Protein AF-A0A9Q8Q1Q1-F1 (afdb_monomer)

Mean predicted aligned error: 5.24 Å

Radius of gyration: 14.17 Å; Cα contacts (8 Å, |Δi|>4): 190; chains: 1; bounding box: 32×32×37 Å

Solvent-accessible surface area (backbone atoms only — not comparable to full-atom values): 6500 Å² total; per-residue (Å²): 86,70,48,76,50,76,45,82,43,77,49,98,56,80,71,44,58,71,55,51,51,53,51,49,50,53,52,48,55,51,48,27,69,75,67,76,51,85,60,69,47,30,21,34,78,52,99,42,71,76,55,15,72,71,35,48,31,24,49,65,84,39,77,31,65,68,52,69,66,53,92,69,67,83,56,65,52,50,37,34,31,94,95,33,35,40,42,35,43,31,59,65,90,49,92,51,31,32,36,39,38,38,39,37,50,52,57,59,61,65,66,74,80,112

Nearest PDB structures (foldseek):
  1k2y-assembly1_X  TM=5.117E-01  e=5.473E-01  Pseudomonas aeruginosa
  7pjc-assembly1_B  TM=4.050E-01  e=6.173E-01  Candida albicans SC5314
  6y8z-assembly1_A  TM=3.671E-01  e=3.382E-01  Clupea harengus
  2l8o-assembly1_A  TM=3.166E-01  e=3.814E-01  Cytophaga hutchinsonii ATCC 33406

Secondary structure (DSSP, 8-state):
--EEEEEEEE-SS---HHHHHHHHHHHHHHHHHHH----SEEEE--SSHHHHHH-EEEETTEEPHHHHT-----SEEEEEETTTEEEEEEE-SSTTEEEEEEEE--HHHHTT--

pLDDT: mean 88.49, std 12.23, range [40.88, 97.75]

Foldseek 3Di:
DKDKDKDKDADPDADFLVNVLVVVLVLQVVVCVVLVDFFQFKFWDDPDPVVRVVGTQDGRSHGDVSSVVDPGDDAKTKIDGPVFWIWMWGHPPDHRMIMIMTIGPDSVVSVVVD

Structure (mmCIF, N/CA/C/O backbone):
data_AF-A0A9Q8Q1Q1-F1
#
_entry.id   AF-A0A9Q8Q1Q1-F1
#
loop_
_atom_site.group_PDB
_atom_site.id
_atom_site.type_symbol
_atom_site.label_atom_id
_atom_site.label_alt_id
_atom_site.label_comp_id
_atom_site.label_asym_id
_atom_site.label_entity_id
_atom_site.label_seq_id
_atom_site.pdbx_PDB_ins_code
_atom_site.Cartn_x
_atom_site.Cartn_y
_atom_site.Cartn_z
_atom_site.occupancy
_atom_site.B_iso_or_equiv
_atom_site.auth_seq_id
_atom_site.auth_comp_id
_atom_site.auth_asym_id
_atom_site.auth_atom_id
_atom_site.pdbx_PDB_model_num
ATOM 1 N N . MET A 1 1 ?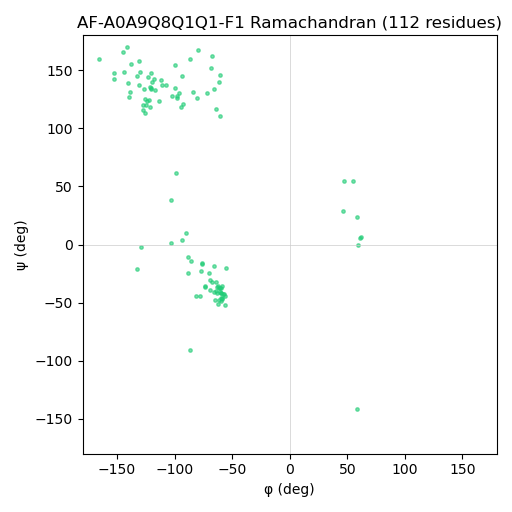 -2.908 -7.372 -20.384 1.00 68.19 1 MET A N 1
ATOM 2 C CA . MET A 1 1 ? -4.164 -7.714 -19.685 1.00 68.19 1 MET A CA 1
ATOM 3 C C . MET A 1 1 ? -4.043 -7.038 -18.355 1.00 68.19 1 MET A C 1
ATOM 5 O O . MET A 1 1 ? -2.996 -7.201 -17.74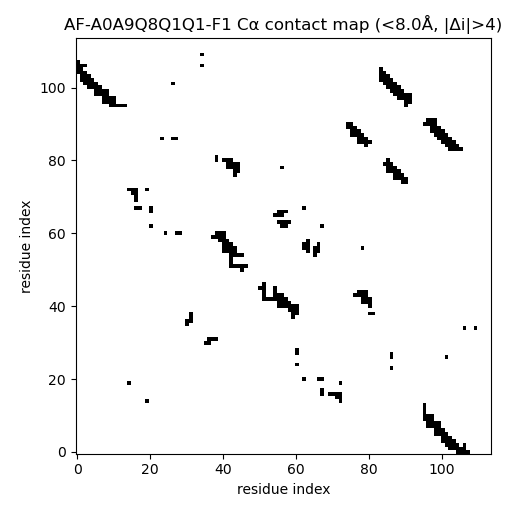3 1.00 68.19 1 MET A O 1
ATOM 9 N N . ASP A 1 2 ? -5.066 -6.305 -17.957 1.00 82.56 2 ASP A N 1
ATOM 10 C CA . ASP A 1 2 ? -5.018 -5.520 -16.732 1.00 82.56 2 ASP A CA 1
ATOM 11 C C . ASP A 1 2 ? -5.903 -6.224 -15.704 1.00 82.56 2 ASP A C 1
ATOM 13 O O . ASP A 1 2 ? -6.969 -6.748 -16.048 1.00 82.56 2 ASP A O 1
ATOM 17 N N . LEU A 1 3 ? -5.426 -6.320 -14.467 1.00 84.75 3 LEU A N 1
ATOM 18 C CA . LEU A 1 3 ? -6.169 -6.890 -13.351 1.00 84.75 3 LEU A CA 1
ATOM 19 C C . LEU A 1 3 ? -6.454 -5.785 -12.356 1.00 84.75 3 LEU A C 1
ATOM 21 O O . LEU A 1 3 ? -5.535 -5.168 -11.827 1.00 84.75 3 LEU A O 1
ATOM 25 N N . SER A 1 4 ? -7.735 -5.600 -12.064 1.00 90.44 4 SER A N 1
ATOM 26 C CA . SER A 1 4 ? -8.181 -4.767 -10.962 1.00 90.44 4 SER A CA 1
ATOM 27 C C . SER A 1 4 ? -9.032 -5.607 -10.017 1.00 90.44 4 SER A C 1
ATOM 29 O O . SER A 1 4 ? -9.990 -6.252 -10.449 1.00 90.44 4 SER A 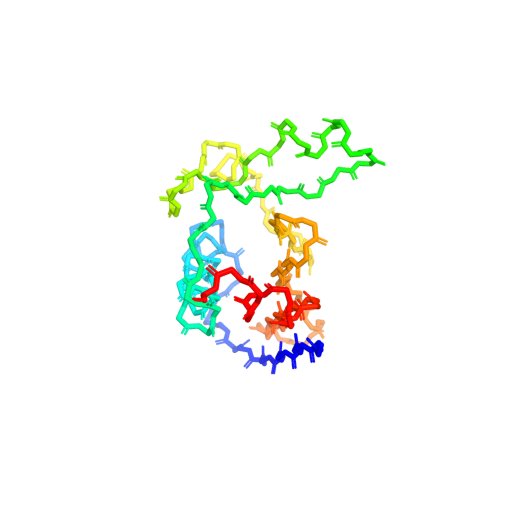O 1
ATOM 31 N N . ILE A 1 5 ? -8.651 -5.643 -8.743 1.00 90.44 5 ILE A N 1
ATOM 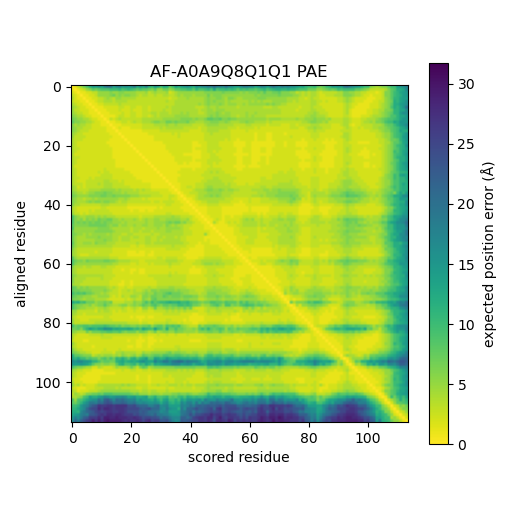32 C CA . ILE A 1 5 ? -9.401 -6.287 -7.661 1.00 90.44 5 ILE A CA 1
ATOM 33 C C . ILE A 1 5 ? -9.728 -5.204 -6.639 1.00 90.44 5 ILE A C 1
ATOM 35 O O . ILE A 1 5 ? -8.867 -4.403 -6.287 1.00 90.44 5 ILE A O 1
ATOM 39 N N . SER A 1 6 ? -10.967 -5.184 -6.161 1.00 93.62 6 SER A N 1
ATOM 40 C CA . SER A 1 6 ? -11.401 -4.281 -5.100 1.00 93.62 6 SER A CA 1
ATOM 41 C C . SER A 1 6 ? -12.138 -5.074 -4.026 1.00 93.62 6 SER A C 1
ATOM 43 O O . SER A 1 6 ? -12.913 -5.980 -4.347 1.00 93.62 6 SER A O 1
ATOM 45 N N . LEU A 1 7 ? -11.855 -4.770 -2.762 1.00 93.75 7 LEU A N 1
ATOM 46 C CA . LEU A 1 7 ? -12.422 -5.438 -1.596 1.00 93.75 7 LEU A CA 1
ATOM 47 C C . LEU A 1 7 ? -12.745 -4.410 -0.517 1.00 93.75 7 LEU A C 1
ATOM 49 O O . LEU A 1 7 ? -11.859 -3.683 -0.078 1.00 93.75 7 LEU A O 1
ATOM 53 N N . ASP A 1 8 ? -13.980 -4.417 -0.032 1.00 94.56 8 ASP A N 1
ATOM 54 C CA . ASP A 1 8 ? -14.338 -3.679 1.175 1.00 94.56 8 ASP A CA 1
ATOM 55 C C . ASP A 1 8 ? -14.003 -4.509 2.416 1.00 94.56 8 ASP A C 1
ATOM 57 O O . ASP A 1 8 ? -14.371 -5.684 2.518 1.00 94.56 8 ASP A O 1
ATOM 61 N N . ILE A 1 9 ? -13.318 -3.884 3.369 1.00 93.06 9 ILE A N 1
ATOM 62 C CA . ILE A 1 9 ? -13.047 -4.438 4.691 1.00 93.06 9 ILE A CA 1
ATOM 63 C C . ILE A 1 9 ? -13.657 -3.535 5.758 1.00 93.06 9 ILE A C 1
ATOM 65 O O . ILE A 1 9 ? -13.586 -2.313 5.667 1.00 93.06 9 ILE A O 1
ATOM 69 N N . GLU A 1 10 ? -14.243 -4.136 6.785 1.00 94.62 10 GLU A N 1
ATOM 70 C CA . GLU A 1 10 ? -14.703 -3.425 7.975 1.00 94.62 10 GLU A CA 1
ATOM 71 C C . GLU A 1 10 ? -13.689 -3.639 9.101 1.00 94.62 10 GLU A C 1
ATOM 73 O O . GLU A 1 10 ? -13.320 -4.778 9.404 1.00 94.62 10 GLU A O 1
ATOM 78 N N . LEU A 1 11 ? -13.223 -2.547 9.705 1.00 91.81 11 LEU A N 1
ATOM 79 C CA . LEU A 1 11 ? -12.330 -2.581 10.859 1.00 91.81 11 LEU A CA 1
ATOM 80 C C . LEU A 1 11 ? -13.102 -2.358 12.162 1.00 91.81 11 LEU A C 1
ATOM 82 O O . LEU A 1 11 ? -14.157 -1.729 12.191 1.00 91.81 11 LEU A O 1
ATOM 86 N N . LEU A 1 12 ? -12.551 -2.872 13.263 1.00 92.06 12 LEU A N 1
ATOM 87 C CA . LEU A 1 12 ? -13.114 -2.684 14.606 1.00 92.06 12 LEU A CA 1
ATOM 88 C C . LEU A 1 12 ? -12.830 -1.288 15.180 1.00 92.06 12 LEU A C 1
ATOM 90 O O . LEU A 1 12 ? -13.538 -0.834 16.076 1.00 92.06 12 LEU A O 1
ATOM 94 N N . GLU A 1 13 ? -11.788 -0.631 14.678 1.00 91.94 13 GLU A N 1
ATOM 95 C CA . GLU A 1 13 ? -11.347 0.706 15.066 1.00 91.94 13 GLU A CA 1
ATOM 96 C C . GLU A 1 13 ? -10.864 1.489 13.838 1.00 91.94 13 GLU A C 1
ATOM 98 O O . GLU A 1 13 ? -10.736 0.935 12.743 1.00 91.94 13 GLU A O 1
ATOM 103 N N . GLU A 1 14 ? -10.627 2.789 14.015 1.00 91.62 14 GLU A N 1
ATOM 104 C CA . GLU A 1 14 ? -10.061 3.634 12.963 1.00 91.62 14 GLU A CA 1
ATOM 105 C C . GLU A 1 14 ? -8.673 3.139 12.541 1.00 91.62 14 GLU A C 1
ATOM 107 O O . GLU A 1 14 ? -7.884 2.642 13.349 1.00 91.62 14 GLU A O 1
ATOM 112 N N . MET A 1 15 ? -8.364 3.295 11.255 1.00 93.75 15 MET A N 1
ATOM 113 C CA . MET A 1 15 ? -7.099 2.856 10.683 1.00 93.75 15 MET A CA 1
ATOM 114 C C . MET A 1 15 ? -5.903 3.548 11.339 1.00 93.75 15 MET A C 1
ATOM 116 O O . MET A 1 15 ? -5.637 4.731 11.133 1.00 93.75 15 MET A O 1
ATOM 120 N N . SER A 1 16 ? -5.138 2.766 12.093 1.00 93.81 16 SER A N 1
ATOM 121 C CA . SER A 1 16 ? -3.844 3.173 12.626 1.00 93.81 16 SER A CA 1
ATOM 122 C C . SER A 1 16 ? -2.720 2.897 11.623 1.00 93.81 16 SER A C 1
ATOM 124 O O . SER A 1 16 ? -2.850 2.044 10.745 1.00 93.81 16 SER A O 1
ATOM 126 N N . ILE A 1 17 ? -1.579 3.578 11.772 1.00 95.19 17 ILE A N 1
ATOM 127 C CA . ILE A 1 17 ? -0.407 3.357 10.906 1.00 95.19 17 ILE A CA 1
ATOM 128 C C . ILE A 1 17 ? 0.114 1.913 10.965 1.00 95.19 17 ILE A C 1
ATOM 130 O O . ILE A 1 17 ? 0.392 1.355 9.905 1.00 95.19 17 ILE A O 1
ATOM 134 N N . PRO A 1 18 ? 0.191 1.249 12.138 1.00 95.62 18 PRO A N 1
ATOM 135 C CA . PRO A 1 18 ? 0.506 -0.177 12.180 1.00 95.62 18 PRO A CA 1
ATOM 136 C C . PRO A 1 18 ? -0.479 -1.031 11.372 1.00 95.62 18 PRO A C 1
ATOM 138 O O . PRO A 1 18 ? -0.044 -1.881 10.603 1.00 95.62 18 PRO A O 1
ATOM 141 N N . SER A 1 19 ? -1.785 -0.757 11.467 1.00 95.00 19 SER A N 1
ATOM 142 C CA . SER A 1 19 ? -2.803 -1.497 10.704 1.00 95.00 19 SER A CA 1
ATOM 143 C C . SER A 1 19 ? -2.671 -1.264 9.201 1.00 95.00 19 SER A C 1
ATOM 145 O O . SER A 1 19 ? -2.775 -2.202 8.418 1.00 95.00 19 SER A O 1
ATOM 147 N N . LEU A 1 20 ? -2.403 -0.022 8.791 1.00 96.00 20 LEU A N 1
ATOM 148 C CA . LEU A 1 20 ? -2.146 0.336 7.400 1.00 96.00 20 LEU A CA 1
ATOM 149 C C . LEU A 1 20 ? -0.942 -0.433 6.840 1.00 96.00 20 LEU A C 1
ATOM 151 O O . LEU A 1 20 ? -1.022 -1.006 5.755 1.00 96.00 20 LEU A O 1
ATOM 155 N N . ILE A 1 21 ? 0.160 -0.465 7.596 1.00 97.06 21 ILE A N 1
ATOM 156 C CA . ILE A 1 21 ? 1.369 -1.214 7.241 1.00 97.06 21 ILE A CA 1
ATOM 157 C C . ILE A 1 21 ? 1.049 -2.699 7.101 1.00 97.06 21 ILE A C 1
ATOM 159 O O . ILE A 1 21 ? 1.410 -3.295 6.088 1.00 97.06 21 ILE A O 1
ATOM 163 N N . ASP A 1 22 ? 0.350 -3.279 8.078 1.00 96.00 22 ASP A N 1
ATOM 164 C CA . ASP A 1 22 ? -0.019 -4.690 8.056 1.00 96.00 22 ASP A CA 1
ATOM 165 C C . ASP A 1 22 ? -0.884 -5.011 6.831 1.00 96.00 22 ASP A C 1
ATOM 167 O O . ASP A 1 22 ? -0.599 -5.972 6.114 1.00 96.00 22 ASP A O 1
ATOM 171 N N . ILE A 1 23 ? -1.898 -4.194 6.526 1.00 96.00 23 ILE A N 1
ATOM 172 C CA . ILE A 1 23 ? -2.754 -4.382 5.347 1.00 96.00 23 ILE A CA 1
ATOM 173 C C . ILE A 1 23 ? -1.927 -4.284 4.062 1.00 96.00 23 ILE A C 1
ATOM 175 O O . ILE A 1 23 ? -2.015 -5.183 3.223 1.00 96.00 23 ILE A O 1
ATOM 179 N N . PHE A 1 24 ? -1.078 -3.262 3.911 1.00 97.00 24 PHE A N 1
ATOM 180 C CA . PHE A 1 24 ? -0.212 -3.153 2.736 1.00 97.00 24 PHE A CA 1
ATOM 181 C C . PHE A 1 24 ? 0.730 -4.344 2.599 1.00 97.00 24 PHE A C 1
ATOM 183 O O . PHE A 1 24 ? 0.863 -4.871 1.499 1.00 97.00 24 PHE A O 1
ATOM 190 N N . SER A 1 25 ? 1.332 -4.833 3.684 1.00 96.88 25 SER A N 1
ATOM 191 C CA . SER A 1 25 ? 2.162 -6.039 3.643 1.00 96.88 25 SER A CA 1
ATOM 192 C C . SER A 1 25 ? 1.392 -7.247 3.099 1.00 96.88 25 SER A C 1
ATOM 194 O O . SER A 1 25 ? 1.915 -7.972 2.253 1.00 96.88 25 SER A O 1
ATOM 196 N N . HIS A 1 26 ? 0.135 -7.443 3.505 1.00 95.69 26 HIS A N 1
ATOM 197 C CA . HIS A 1 26 ? -0.700 -8.525 2.972 1.00 95.69 26 HIS A CA 1
ATOM 198 C C . HIS A 1 26 ? -1.084 -8.304 1.502 1.00 95.69 26 HIS A C 1
ATOM 200 O O . HIS A 1 26 ? -1.083 -9.254 0.714 1.00 95.69 26 HIS A O 1
ATOM 206 N N . MET A 1 27 ? -1.387 -7.064 1.111 1.00 95.56 27 MET A N 1
ATOM 207 C CA . MET A 1 27 ? -1.680 -6.715 -0.282 1.00 95.56 27 MET A CA 1
ATOM 208 C C . MET A 1 27 ? -0.462 -6.934 -1.191 1.00 95.56 27 MET A C 1
ATOM 210 O O . MET A 1 27 ? -0.618 -7.476 -2.284 1.00 95.56 27 MET A O 1
ATOM 214 N N . ILE A 1 28 ? 0.747 -6.593 -0.730 1.00 95.62 28 ILE A N 1
ATOM 215 C CA . ILE A 1 28 ? 2.001 -6.845 -1.451 1.00 95.62 28 ILE A CA 1
ATOM 216 C C . ILE A 1 28 ? 2.214 -8.348 -1.636 1.00 95.62 28 ILE A C 1
ATOM 218 O O . ILE A 1 28 ? 2.370 -8.793 -2.767 1.00 95.62 28 ILE A O 1
ATOM 222 N N . LEU A 1 29 ? 2.122 -9.154 -0.573 1.00 94.31 29 LEU A N 1
ATOM 223 C CA . LEU A 1 29 ? 2.269 -10.614 -0.679 1.00 94.31 29 LEU A CA 1
ATOM 224 C C . LEU A 1 29 ? 1.223 -11.238 -1.616 1.00 94.31 29 LEU A C 1
ATOM 226 O O . LEU A 1 29 ? 1.516 -12.163 -2.376 1.00 94.31 29 LEU A O 1
ATOM 230 N N . THR A 1 30 ? -0.003 -10.711 -1.597 1.00 92.06 30 THR A N 1
ATOM 231 C CA . THR A 1 30 ? -1.050 -11.111 -2.545 1.00 92.06 30 THR A CA 1
ATOM 232 C C . THR A 1 30 ? -0.640 -10.751 -3.975 1.00 92.06 30 THR A C 1
ATOM 234 O O . THR A 1 30 ? -0.782 -11.581 -4.874 1.00 92.06 30 THR A O 1
ATOM 237 N N . CYS A 1 31 ? -0.054 -9.567 -4.185 1.00 90.75 31 CYS A N 1
ATOM 238 C CA . CYS A 1 31 ? 0.489 -9.140 -5.474 1.00 90.75 31 CYS A CA 1
ATOM 239 C C . CYS A 1 31 ? 1.526 -10.112 -6.023 1.00 90.75 31 CYS A C 1
ATOM 241 O O . CYS A 1 31 ? 1.408 -10.580 -7.158 1.00 90.75 31 CYS A O 1
ATOM 243 N N . GLU A 1 32 ? 2.512 -10.438 -5.194 1.00 90.19 32 GLU A N 1
ATOM 244 C CA . GLU A 1 32 ? 3.602 -11.346 -5.536 1.00 90.19 32 GLU A CA 1
ATOM 245 C C . GLU A 1 32 ? 3.056 -12.743 -5.854 1.00 90.19 32 GLU A C 1
ATOM 247 O O . GLU A 1 32 ? 3.494 -13.376 -6.809 1.00 90.19 32 GLU A O 1
ATOM 252 N N . SER A 1 33 ? 2.024 -13.206 -5.140 1.00 89.88 33 SER A N 1
ATOM 253 C CA . SER A 1 33 ? 1.392 -14.504 -5.420 1.00 89.88 33 SER A CA 1
ATOM 254 C C . SER A 1 33 ? 0.650 -14.557 -6.764 1.00 89.88 33 SER A C 1
ATOM 256 O O . SER A 1 33 ? 0.614 -15.603 -7.410 1.00 89.88 33 SER A O 1
ATOM 258 N N . ILE A 1 34 ? 0.069 -13.435 -7.205 1.00 87.62 34 ILE A N 1
ATOM 259 C CA . ILE A 1 34 ? -0.650 -13.333 -8.484 1.00 87.62 34 ILE A CA 1
ATOM 260 C C . ILE A 1 34 ? 0.342 -13.213 -9.644 1.00 87.62 34 ILE A C 1
ATOM 262 O O . ILE A 1 34 ? 0.180 -13.855 -10.684 1.00 87.62 34 ILE A O 1
ATOM 266 N N . THR A 1 35 ? 1.364 -12.376 -9.474 1.00 86.50 35 THR A N 1
ATOM 267 C CA . THR A 1 35 ? 2.313 -12.013 -10.536 1.00 86.50 35 THR A CA 1
ATOM 268 C C . THR A 1 35 ? 3.500 -12.956 -10.634 1.00 86.50 35 THR A C 1
ATOM 270 O O . THR A 1 35 ? 4.060 -13.095 -11.715 1.00 86.50 35 THR A O 1
ATOM 273 N N . HIS A 1 36 ? 3.842 -13.648 -9.546 1.00 86.44 36 HIS A N 1
ATOM 274 C CA . HIS A 1 36 ? 5.111 -14.359 -9.367 1.00 86.44 36 HIS A CA 1
ATOM 275 C C . HIS A 1 36 ? 6.338 -13.436 -9.485 1.00 86.44 36 HIS A C 1
ATOM 277 O O . HIS A 1 36 ? 7.436 -13.900 -9.793 1.00 86.44 36 HIS A O 1
ATOM 283 N N . GLU A 1 37 ? 6.159 -12.135 -9.240 1.00 86.12 37 GLU A N 1
ATOM 284 C CA . GLU A 1 37 ? 7.211 -11.121 -9.263 1.00 86.12 37 GLU A CA 1
ATOM 285 C C . GLU A 1 37 ? 7.359 -10.515 -7.873 1.00 86.12 37 GLU A C 1
ATOM 287 O O . GLU A 1 37 ? 6.366 -10.117 -7.269 1.00 86.12 37 GLU A O 1
ATOM 292 N N . ASN A 1 38 ? 8.600 -10.410 -7.399 1.00 88.50 38 ASN A N 1
ATOM 293 C CA . ASN A 1 38 ? 8.917 -9.696 -6.169 1.00 88.50 38 ASN A CA 1
ATOM 294 C C . ASN A 1 38 ? 9.435 -8.309 -6.524 1.00 88.50 38 ASN A C 1
ATOM 296 O O . ASN A 1 38 ? 10.296 -8.167 -7.394 1.00 88.50 38 ASN A O 1
ATOM 300 N N . GLU A 1 39 ? 8.944 -7.304 -5.813 1.00 90.44 39 GLU A N 1
ATOM 301 C CA . GLU A 1 39 ? 9.349 -5.921 -6.031 1.00 90.44 39 GLU A CA 1
ATOM 302 C C . GLU A 1 39 ? 10.446 -5.524 -5.045 1.00 90.44 39 GLU A C 1
ATOM 304 O O . GLU A 1 39 ? 10.316 -5.697 -3.831 1.00 90.44 39 GLU A O 1
ATOM 309 N N . ASP A 1 40 ? 11.527 -4.932 -5.555 1.00 92.25 40 ASP A N 1
ATOM 310 C CA . ASP A 1 40 ? 12.609 -4.434 -4.700 1.00 92.25 40 ASP A CA 1
ATOM 311 C C . ASP A 1 40 ? 12.114 -3.323 -3.767 1.00 92.25 40 ASP A C 1
ATOM 313 O O . ASP A 1 40 ? 12.550 -3.217 -2.617 1.00 92.25 40 ASP A O 1
ATOM 317 N N . ALA A 1 41 ? 11.196 -2.486 -4.252 1.00 94.88 41 ALA A N 1
ATOM 318 C CA . ALA A 1 41 ? 10.634 -1.395 -3.479 1.00 94.88 41 ALA A CA 1
ATOM 319 C C . ALA A 1 41 ? 9.219 -1.028 -3.928 1.00 94.88 41 ALA A C 1
ATOM 321 O O . ALA A 1 41 ? 8.901 -1.041 -5.116 1.00 94.88 41 ALA A O 1
ATOM 322 N N . TRP A 1 42 ? 8.429 -0.595 -2.950 1.00 96.88 42 TRP A N 1
ATOM 323 C CA . TRP A 1 42 ? 7.162 0.095 -3.1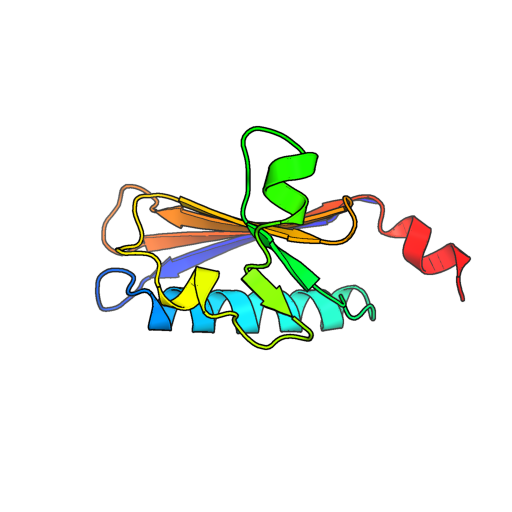60 1.00 96.88 42 TRP A CA 1
ATOM 324 C C . TRP A 1 42 ? 7.308 1.540 -2.710 1.00 96.88 42 TRP A C 1
ATOM 326 O O . TRP A 1 42 ? 7.953 1.812 -1.694 1.00 96.88 42 TRP A O 1
ATOM 336 N N . TYR A 1 43 ? 6.707 2.462 -3.446 1.00 96.75 43 TYR A N 1
ATOM 337 C CA . TYR A 1 43 ? 6.874 3.899 -3.256 1.00 96.75 43 TYR A CA 1
ATOM 338 C C . TYR A 1 43 ? 5.542 4.549 -2.898 1.00 96.75 43 TYR A C 1
ATOM 340 O O . TYR A 1 43 ? 4.514 4.170 -3.453 1.00 96.75 43 TYR A O 1
ATOM 348 N N . LEU A 1 44 ? 5.562 5.535 -1.999 1.00 95.12 44 LEU A N 1
ATOM 349 C CA . LEU A 1 44 ? 4.433 6.443 -1.796 1.00 95.12 44 LEU A CA 1
ATOM 350 C C . LEU A 1 44 ? 4.252 7.329 -3.034 1.00 95.12 44 LEU A C 1
ATOM 352 O O . LEU A 1 44 ? 5.169 7.521 -3.843 1.00 95.12 44 LEU A O 1
ATOM 356 N N . THR A 1 45 ? 3.073 7.927 -3.161 1.00 91.56 45 THR A N 1
ATOM 357 C CA . THR A 1 45 ? 2.830 8.945 -4.185 1.00 91.56 45 THR A CA 1
ATOM 358 C C . THR A 1 45 ? 3.611 10.239 -3.914 1.00 91.56 45 THR A C 1
ATOM 360 O O . THR A 1 45 ? 3.926 10.596 -2.773 1.00 91.56 45 THR A O 1
ATOM 363 N N . GLY A 1 46 ? 3.927 10.968 -4.980 1.00 88.56 46 GLY A N 1
ATOM 364 C CA . GLY A 1 46 ? 4.545 12.292 -4.936 1.00 88.56 46 GLY A CA 1
ATOM 365 C C . GLY A 1 46 ? 4.011 13.158 -6.069 1.00 88.56 46 GLY A C 1
ATOM 366 O O . GLY A 1 46 ? 3.415 12.635 -7.013 1.00 88.56 46 GLY A O 1
ATOM 367 N N . ASP A 1 47 ? 4.241 14.465 -5.989 1.00 89.75 47 ASP A N 1
ATOM 368 C CA . ASP A 1 47 ? 3.764 15.415 -7.000 1.00 89.75 47 ASP A CA 1
ATOM 369 C C . ASP A 1 47 ? 4.528 15.248 -8.321 1.00 89.75 47 ASP A C 1
ATOM 371 O O . ASP A 1 47 ? 4.038 15.576 -9.403 1.00 89.75 47 ASP A O 1
ATOM 375 N N . THR A 1 48 ? 5.748 14.711 -8.236 1.00 91.31 48 THR A N 1
ATOM 376 C CA . THR A 1 48 ? 6.590 14.368 -9.382 1.00 91.31 48 THR A CA 1
ATOM 377 C C . THR A 1 48 ? 7.134 12.948 -9.263 1.00 91.31 48 THR A C 1
ATOM 379 O O . THR A 1 48 ? 7.264 12.402 -8.167 1.00 91.31 48 THR A O 1
ATOM 382 N N . LEU A 1 49 ? 7.521 12.357 -10.398 1.00 88.25 49 LEU A N 1
ATOM 383 C CA . LEU A 1 49 ? 8.184 11.050 -10.412 1.00 88.25 49 LEU A CA 1
ATOM 384 C C . LEU A 1 49 ? 9.506 11.074 -9.629 1.00 88.25 49 LEU A C 1
ATOM 386 O O . LEU A 1 49 ? 9.797 10.133 -8.898 1.00 88.25 49 LEU A O 1
ATOM 390 N N . GLU A 1 50 ? 10.295 12.144 -9.768 1.00 91.12 50 GLU A N 1
ATOM 391 C CA . GLU A 1 50 ? 11.567 12.299 -9.052 1.00 91.12 50 GLU A CA 1
ATOM 392 C C . GLU A 1 50 ? 11.355 12.260 -7.537 1.00 91.12 50 GLU A C 1
ATOM 394 O O . GLU A 1 50 ? 12.046 11.525 -6.836 1.00 91.12 50 GLU A O 1
ATOM 399 N N . GLU A 1 51 ? 10.353 12.990 -7.046 1.00 91.94 51 GLU A N 1
ATOM 400 C CA . GLU A 1 51 ? 9.981 12.989 -5.636 1.00 91.94 51 GLU A CA 1
ATOM 401 C C . GLU A 1 51 ? 9.464 11.616 -5.185 1.00 91.94 51 GLU A C 1
ATOM 403 O O . GLU A 1 51 ? 9.917 11.091 -4.168 1.00 91.94 51 GLU A O 1
ATOM 408 N N . ALA A 1 52 ? 8.547 11.008 -5.943 1.00 91.31 52 ALA A N 1
ATOM 409 C CA . ALA A 1 52 ? 7.960 9.716 -5.599 1.00 91.31 52 ALA A CA 1
ATOM 410 C C . ALA A 1 52 ? 9.025 8.607 -5.501 1.00 91.31 52 ALA A C 1
ATOM 412 O O . ALA A 1 52 ? 8.995 7.797 -4.576 1.00 91.31 52 ALA A O 1
ATOM 413 N N . LEU A 1 53 ? 10.039 8.624 -6.374 1.00 92.00 53 LEU A N 1
ATOM 414 C CA . LEU A 1 53 ? 11.165 7.683 -6.329 1.00 92.00 53 LEU A CA 1
ATOM 415 C C . LEU A 1 53 ? 12.060 7.842 -5.085 1.00 92.00 53 LEU A C 1
ATOM 417 O O . LEU A 1 53 ? 12.786 6.910 -4.736 1.00 92.00 53 LEU A O 1
ATOM 421 N N . GLN A 1 54 ? 12.006 8.980 -4.385 1.00 93.75 54 GLN A N 1
ATOM 422 C CA . GLN A 1 54 ? 12.679 9.155 -3.090 1.00 93.75 54 GLN A C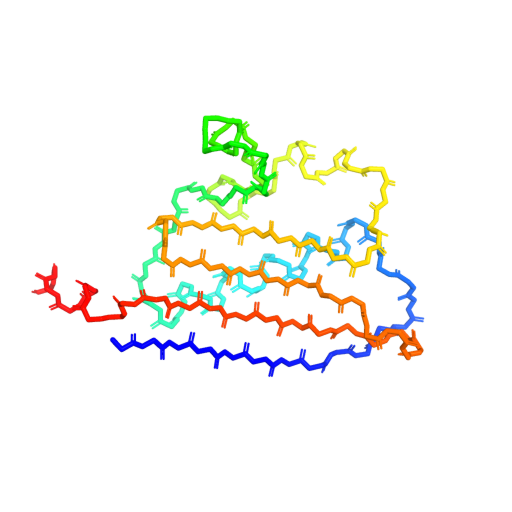A 1
ATOM 423 C C . GLN A 1 54 ? 11.831 8.661 -1.908 1.00 93.75 54 GLN A C 1
ATOM 425 O O . GLN A 1 54 ? 12.354 8.465 -0.810 1.00 93.75 54 GLN A O 1
ATOM 430 N N . LYS A 1 55 ? 10.530 8.420 -2.110 1.00 94.88 55 LYS A N 1
ATOM 431 C CA . LYS A 1 55 ? 9.577 8.077 -1.050 1.00 94.88 55 LYS A CA 1
ATOM 432 C C . LYS A 1 55 ? 9.310 6.574 -0.955 1.00 94.88 55 LYS A C 1
ATOM 434 O O . LYS A 1 55 ? 8.182 6.118 -1.119 1.00 94.88 55 LYS A O 1
ATOM 439 N N . LYS A 1 56 ? 10.339 5.775 -0.671 1.00 96.50 56 LYS A N 1
ATOM 440 C CA . LYS A 1 56 ? 10.167 4.322 -0.470 1.00 96.50 56 LYS A CA 1
ATOM 441 C C . LYS A 1 56 ? 9.289 4.034 0.751 1.00 96.50 56 LYS A C 1
ATOM 443 O O . LYS A 1 56 ? 9.695 4.332 1.872 1.00 96.50 56 LYS A O 1
ATOM 448 N N . ALA A 1 57 ? 8.136 3.409 0.537 1.00 97.25 57 ALA A N 1
ATOM 449 C CA . ALA A 1 57 ? 7.237 2.895 1.570 1.00 97.25 57 ALA A CA 1
ATOM 450 C C . ALA A 1 57 ? 7.701 1.527 2.092 1.00 97.25 57 ALA A C 1
ATOM 452 O O . ALA A 1 57 ? 7.766 1.304 3.301 1.00 97.25 57 ALA A O 1
ATOM 453 N N . PHE A 1 58 ? 8.093 0.637 1.176 1.00 97.75 58 PHE A N 1
ATOM 454 C CA . PHE A 1 58 ? 8.650 -0.679 1.486 1.00 97.75 58 PHE A CA 1
ATOM 455 C C . PHE A 1 58 ? 9.951 -0.910 0.721 1.00 97.75 58 PHE A C 1
ATOM 457 O O . PHE A 1 58 ? 10.125 -0.429 -0.398 1.00 97.75 58 PHE A O 1
ATOM 464 N N . ASN A 1 59 ? 10.853 -1.675 1.328 1.00 95.75 59 ASN A N 1
ATOM 465 C CA . ASN A 1 59 ? 12.057 -2.207 0.702 1.00 95.75 59 ASN A CA 1
ATOM 466 C C . ASN A 1 59 ? 12.078 -3.717 0.950 1.00 95.75 59 ASN A C 1
ATOM 468 O O . ASN A 1 59 ? 12.136 -4.124 2.111 1.00 95.75 59 ASN A O 1
ATOM 472 N N . GLN A 1 60 ? 11.982 -4.528 -0.106 1.00 90.44 60 GLN A N 1
ATOM 473 C CA . GLN A 1 60 ? 11.898 -5.993 -0.015 1.00 90.44 60 GLN A CA 1
ATOM 474 C C . GLN A 1 60 ? 10.869 -6.454 1.039 1.00 90.44 60 GLN A C 1
ATOM 476 O O . GLN A 1 60 ? 11.203 -7.143 2.005 1.00 90.44 60 GLN A O 1
ATOM 481 N N . ASN A 1 61 ? 9.627 -5.978 0.912 1.00 88.94 61 ASN A N 1
ATOM 482 C CA . ASN A 1 61 ? 8.495 -6.256 1.815 1.00 88.94 61 ASN A CA 1
ATOM 483 C C . ASN A 1 61 ? 8.657 -5.786 3.270 1.00 88.94 61 ASN A C 1
ATOM 485 O O . ASN A 1 61 ? 7.781 -6.019 4.100 1.00 88.94 61 ASN A O 1
ATOM 489 N N . THR A 1 62 ? 9.732 -5.061 3.585 1.00 95.88 62 THR A N 1
ATOM 490 C CA . THR A 1 62 ? 9.937 -4.456 4.903 1.00 95.88 62 THR A CA 1
ATOM 491 C C . THR A 1 62 ? 9.511 -2.986 4.884 1.00 95.88 62 THR A C 1
ATOM 493 O O . THR A 1 62 ? 10.028 -2.228 4.057 1.00 95.88 62 THR A O 1
ATOM 496 N N . PRO A 1 63 ? 8.620 -2.538 5.789 1.00 97.44 63 PRO A N 1
ATOM 497 C CA . PRO A 1 63 ? 8.206 -1.139 5.860 1.00 97.44 63 PRO A CA 1
ATOM 498 C C . PRO A 1 63 ? 9.375 -0.243 6.282 1.00 97.44 63 PRO A C 1
ATOM 500 O O . PRO A 1 63 ? 10.099 -0.541 7.245 1.00 97.44 63 PRO A O 1
ATOM 503 N N . THR A 1 64 ? 9.551 0.873 5.579 1.00 97.75 64 THR A N 1
ATOM 504 C CA . THR A 1 64 ? 10.584 1.872 5.883 1.00 97.75 64 THR A CA 1
ATOM 505 C C . THR A 1 64 ? 10.160 2.777 7.042 1.00 97.75 64 THR A C 1
ATOM 507 O O . THR A 1 64 ? 8.997 2.801 7.445 1.00 97.75 64 THR A O 1
ATOM 510 N N . ASN A 1 65 ? 11.102 3.557 7.582 1.00 96.38 65 ASN A N 1
ATOM 511 C CA . ASN A 1 65 ? 10.769 4.573 8.586 1.00 96.38 65 ASN A CA 1
ATOM 512 C C . ASN A 1 65 ? 9.857 5.659 8.009 1.00 96.38 65 ASN A C 1
ATOM 514 O O . ASN A 1 65 ? 8.973 6.124 8.707 1.00 96.38 65 ASN A O 1
ATOM 518 N N . LEU A 1 66 ? 9.990 5.981 6.717 1.00 94.88 66 LEU A N 1
ATOM 519 C CA . LEU A 1 66 ? 9.128 6.966 6.065 1.00 94.88 66 LEU A CA 1
ATOM 520 C C . LEU A 1 66 ? 7.643 6.606 6.204 1.00 94.88 66 LEU A C 1
ATOM 522 O O . LEU A 1 66 ? 6.846 7.475 6.530 1.00 94.88 66 LEU A O 1
ATOM 526 N N . LEU A 1 67 ? 7.291 5.333 5.992 1.00 95.00 67 LEU A N 1
ATOM 527 C CA . LEU A 1 67 ? 5.918 4.857 6.161 1.00 95.00 67 LEU A CA 1
ATOM 528 C C . LEU A 1 67 ? 5.517 4.741 7.639 1.00 95.00 67 LEU A C 1
ATOM 530 O O . LEU A 1 67 ? 4.374 5.003 7.980 1.00 95.00 67 LEU A O 1
ATOM 534 N N . LYS A 1 68 ? 6.436 4.348 8.527 1.00 95.00 68 LYS A N 1
ATOM 535 C CA . LYS A 1 68 ? 6.154 4.216 9.971 1.00 95.00 68 LYS A CA 1
ATOM 536 C C . LYS A 1 68 ? 5.936 5.558 10.663 1.00 95.00 68 LYS A C 1
ATOM 538 O O . LYS A 1 68 ? 5.193 5.615 11.637 1.00 95.00 68 LYS A O 1
ATOM 543 N N . ASP A 1 69 ? 6.592 6.597 10.161 1.00 93.38 69 ASP A N 1
ATOM 544 C CA . ASP A 1 69 ? 6.631 7.923 10.769 1.00 93.38 69 ASP A CA 1
ATOM 545 C C . ASP A 1 69 ? 5.547 8.861 10.205 1.00 93.38 69 ASP A C 1
ATOM 547 O O . ASP A 1 69 ? 5.499 10.035 10.584 1.00 93.38 69 ASP A O 1
ATOM 551 N N . ILE A 1 70 ? 4.665 8.382 9.312 1.00 90.25 70 ILE A N 1
ATOM 552 C CA . ILE A 1 70 ? 3.504 9.176 8.891 1.00 90.25 70 ILE A CA 1
ATOM 553 C C . ILE A 1 70 ? 2.610 9.462 10.112 1.00 90.25 70 ILE A C 1
ATOM 555 O O . ILE A 1 70 ? 2.429 8.594 10.968 1.00 90.25 70 ILE A O 1
ATOM 559 N N . PRO A 1 71 ? 2.058 10.680 10.241 1.00 88.25 71 PRO A N 1
ATOM 560 C CA . PRO A 1 71 ? 1.443 11.109 11.494 1.00 88.25 71 PRO A CA 1
ATOM 561 C C . PRO A 1 71 ? 0.090 10.437 11.763 1.00 88.25 71 PRO A C 1
ATOM 563 O O . PRO A 1 71 ? -0.235 10.162 12.916 1.00 88.25 71 PRO A O 1
ATOM 566 N N . TYR A 1 72 ? -0.705 10.205 10.718 1.00 88.19 72 TYR A N 1
ATOM 567 C CA . TYR A 1 72 ? -1.999 9.526 10.763 1.00 88.19 72 TYR A CA 1
ATOM 568 C C . TYR A 1 72 ? -2.429 9.139 9.343 1.00 88.19 72 TYR A C 1
ATOM 570 O O . TYR A 1 72 ? -1.931 9.700 8.366 1.00 88.19 72 TYR A O 1
ATOM 578 N N . PHE A 1 73 ? -3.341 8.172 9.237 1.00 88.06 73 PHE A N 1
ATOM 579 C CA . PHE A 1 73 ? -4.029 7.860 7.988 1.00 88.06 73 PHE A CA 1
ATOM 580 C C . PHE A 1 73 ? -5.167 8.866 7.799 1.00 88.06 73 PHE A C 1
ATOM 582 O O . PHE A 1 73 ? -5.980 9.034 8.704 1.00 88.06 73 PHE A O 1
ATOM 589 N N . ASP A 1 74 ? -5.201 9.549 6.656 1.00 85.00 74 ASP A N 1
ATOM 590 C CA . ASP A 1 74 ? -6.201 10.584 6.376 1.00 85.00 74 ASP A CA 1
ATOM 591 C C . ASP A 1 74 ? -7.478 9.966 5.776 1.00 85.00 74 ASP A C 1
ATOM 593 O O . ASP A 1 74 ? -8.368 9.515 6.495 1.00 85.00 74 ASP A O 1
ATOM 597 N N . TRP A 1 75 ? -7.558 9.872 4.449 1.00 83.56 75 TRP A N 1
ATOM 598 C CA . TRP A 1 75 ? -8.705 9.278 3.750 1.00 83.56 75 TRP A CA 1
ATOM 599 C C . TRP A 1 75 ? -8.293 8.276 2.673 1.00 83.56 75 TRP A C 1
ATOM 601 O O . TRP A 1 75 ? -9.099 7.438 2.268 1.00 83.56 75 TRP A O 1
ATOM 611 N N . MET A 1 76 ? -7.053 8.356 2.199 1.00 91.00 76 MET A N 1
ATOM 612 C CA . MET A 1 76 ? -6.487 7.445 1.221 1.00 91.00 76 MET A CA 1
ATOM 613 C C . MET A 1 76 ? -4.980 7.375 1.395 1.00 91.00 76 MET A C 1
ATOM 615 O O . MET A 1 76 ? -4.337 8.397 1.617 1.00 91.00 76 MET A O 1
ATOM 619 N N . GLU A 1 77 ? -4.430 6.181 1.217 1.00 93.81 77 GLU A N 1
ATOM 620 C CA . GLU A 1 77 ? -3.001 5.991 1.010 1.00 93.81 77 GLU A CA 1
ATOM 621 C C . GLU A 1 77 ? -2.776 5.048 -0.169 1.00 93.81 77 GLU A C 1
ATOM 623 O O . GLU A 1 77 ? -3.548 4.105 -0.385 1.00 93.81 77 GLU A O 1
ATOM 628 N N . SER A 1 78 ? -1.712 5.309 -0.925 1.00 94.75 78 SER A N 1
ATOM 629 C CA . SER A 1 78 ? -1.402 4.590 -2.154 1.00 94.75 78 SER A CA 1
ATOM 630 C C . SER A 1 78 ? 0.086 4.291 -2.251 1.00 94.75 78 SER A C 1
ATOM 632 O O . SER A 1 78 ? 0.928 5.185 -2.144 1.00 94.75 78 SER A O 1
ATOM 634 N N . ILE A 1 79 ? 0.407 3.034 -2.550 1.00 96.06 79 ILE A N 1
ATOM 635 C CA . ILE A 1 79 ? 1.766 2.619 -2.893 1.00 96.06 79 ILE A CA 1
ATOM 636 C C . ILE A 1 79 ? 1.819 2.012 -4.288 1.00 96.06 79 ILE A C 1
ATOM 638 O O . ILE A 1 79 ? 0.871 1.374 -4.742 1.00 96.06 79 ILE A O 1
ATOM 642 N N . TRP A 1 80 ? 2.943 2.199 -4.972 1.00 95.25 80 TRP A N 1
ATOM 643 C CA . TRP A 1 80 ? 3.136 1.719 -6.338 1.00 95.25 80 TRP A CA 1
ATOM 644 C C . TRP A 1 80 ? 4.521 1.103 -6.550 1.00 95.25 80 TRP A C 1
ATOM 646 O O . TRP A 1 80 ? 5.473 1.420 -5.830 1.00 95.25 80 TRP A O 1
ATOM 656 N N . ALA A 1 81 ? 4.626 0.217 -7.541 1.00 93.31 81 ALA A N 1
ATOM 657 C CA . ALA A 1 81 ? 5.865 -0.451 -7.932 1.00 93.31 81 ALA A CA 1
ATOM 658 C C . ALA A 1 81 ? 5.946 -0.656 -9.456 1.00 93.31 81 ALA A C 1
ATOM 660 O O . ALA A 1 81 ? 4.928 -0.803 -10.134 1.00 93.31 81 ALA A O 1
ATOM 661 N N . ASN A 1 82 ? 7.178 -0.620 -9.983 1.00 80.38 82 ASN A N 1
ATOM 662 C CA . ASN A 1 82 ? 7.552 -0.916 -11.377 1.00 80.38 82 ASN A CA 1
ATOM 663 C C . ASN A 1 82 ? 6.675 -0.262 -12.474 1.00 80.38 82 ASN A C 1
ATOM 665 O O . ASN A 1 82 ? 6.507 -0.800 -13.564 1.00 80.38 82 ASN A O 1
ATOM 669 N N . ALA A 1 83 ? 6.093 0.905 -12.173 1.00 78.31 83 ALA A N 1
ATOM 670 C CA . ALA A 1 83 ? 5.154 1.655 -13.017 1.00 78.31 83 ALA A CA 1
ATOM 671 C C . ALA A 1 83 ? 3.852 0.926 -13.418 1.00 78.31 83 ALA A C 1
ATOM 673 O O . ALA A 1 83 ? 3.027 1.533 -14.095 1.00 78.31 83 ALA A O 1
ATOM 674 N N . ASN A 1 84 ? 3.647 -0.328 -13.0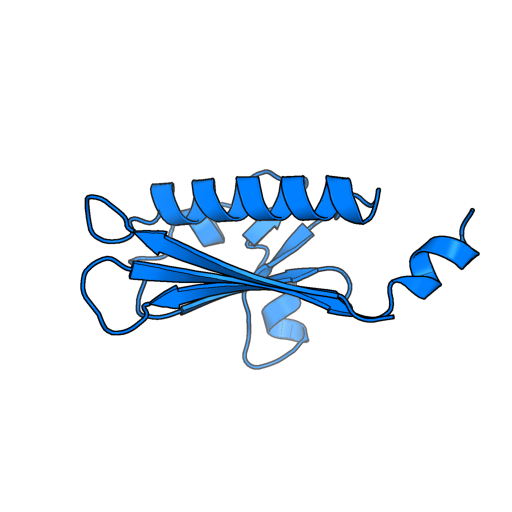05 1.00 85.94 84 ASN A N 1
ATOM 675 C CA . ASN A 1 84 ? 2.515 -1.146 -13.434 1.00 85.94 84 ASN A CA 1
ATOM 676 C C . ASN A 1 84 ? 1.742 -1.804 -12.287 1.00 85.94 84 ASN A C 1
ATOM 678 O O . ASN A 1 84 ? 0.764 -2.494 -12.543 1.00 85.94 84 ASN A O 1
ATOM 682 N N . LYS A 1 85 ? 2.163 -1.622 -11.033 1.00 92.25 85 LYS A N 1
ATOM 683 C CA . LYS A 1 85 ? 1.458 -2.126 -9.851 1.00 92.25 85 LYS A CA 1
ATOM 684 C C . LYS A 1 85 ? 1.084 -0.963 -8.948 1.00 92.25 85 LYS A C 1
ATOM 686 O O . LYS A 1 85 ? 1.929 -0.118 -8.655 1.00 92.25 85 LYS A O 1
ATOM 691 N N . ALA A 1 86 ? -0.152 -0.949 -8.469 1.00 95.12 86 ALA A N 1
ATOM 692 C CA . ALA A 1 86 ? -0.626 0.009 -7.481 1.00 95.12 86 ALA A CA 1
ATOM 693 C C . ALA A 1 86 ? -1.542 -0.671 -6.461 1.00 95.12 86 ALA A C 1
ATOM 695 O O . ALA A 1 86 ? -2.385 -1.497 -6.815 1.00 95.12 86 ALA A O 1
ATOM 696 N N . LEU A 1 87 ? -1.373 -0.299 -5.196 1.00 96.31 87 LEU A N 1
ATOM 697 C CA . LEU A 1 87 ? -2.181 -0.738 -4.065 1.00 96.31 87 LEU A CA 1
ATOM 698 C C . LEU A 1 87 ? -2.735 0.510 -3.391 1.00 96.31 87 LEU A C 1
ATOM 700 O O . LEU A 1 87 ? -1.961 1.379 -2.991 1.00 96.31 87 LEU A O 1
ATOM 704 N N . ASN A 1 88 ? -4.053 0.596 -3.258 1.00 96.44 88 ASN A N 1
ATOM 705 C CA . ASN A 1 88 ? -4.714 1.732 -2.629 1.00 96.44 88 ASN A CA 1
ATOM 706 C C . ASN A 1 88 ? -5.577 1.262 -1.468 1.00 96.44 88 ASN A C 1
ATOM 708 O O . ASN A 1 88 ? -6.229 0.223 -1.547 1.00 96.44 88 ASN A O 1
ATOM 712 N N . ILE A 1 89 ? -5.624 2.067 -0.417 1.00 95.75 89 ILE A N 1
ATOM 713 C CA . ILE A 1 89 ? -6.523 1.885 0.717 1.00 95.75 89 ILE A CA 1
ATOM 714 C C . ILE A 1 89 ? -7.294 3.185 0.862 1.00 95.75 89 ILE A C 1
ATOM 716 O O . ILE A 1 89 ? -6.683 4.235 1.040 1.00 95.75 89 ILE A O 1
ATOM 720 N N . LYS A 1 90 ? -8.621 3.132 0.749 1.00 95.00 90 LYS A N 1
ATOM 721 C CA . LYS A 1 90 ? -9.495 4.312 0.748 1.00 95.00 90 LYS A CA 1
ATOM 722 C C . LYS A 1 90 ? -10.585 4.180 1.795 1.00 95.00 90 LYS A C 1
ATOM 724 O O . LYS A 1 90 ? -11.268 3.165 1.863 1.00 95.00 90 LYS A O 1
ATOM 729 N N . TYR A 1 91 ? -10.804 5.227 2.573 1.00 91.25 91 TYR A N 1
ATOM 730 C CA . TYR A 1 91 ? -11.949 5.319 3.465 1.00 91.25 91 TYR A CA 1
ATOM 731 C C . TYR A 1 91 ? -13.244 5.528 2.666 1.00 91.25 91 TYR A C 1
ATOM 733 O O . TYR A 1 91 ? -13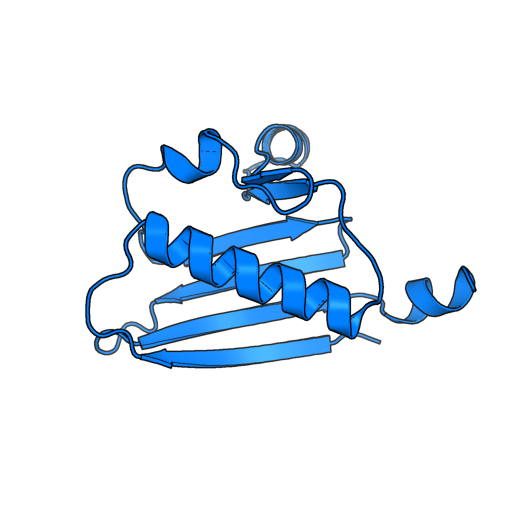.319 6.412 1.813 1.00 91.25 91 TYR A O 1
ATOM 741 N N . THR A 1 92 ? -14.287 4.739 2.940 1.00 83.31 92 THR A N 1
ATOM 742 C CA . THR A 1 92 ? -15.517 4.732 2.119 1.00 83.31 92 THR A CA 1
ATOM 743 C C . THR A 1 92 ? -16.587 5.733 2.570 1.00 83.31 92 THR A C 1
ATOM 745 O O . THR A 1 92 ? -17.712 5.704 2.074 1.00 83.31 92 THR A O 1
ATOM 748 N N . SER A 1 93 ? -16.273 6.652 3.493 1.00 75.31 93 SER A N 1
ATOM 749 C CA . SER A 1 93 ? -17.213 7.614 4.113 1.00 75.31 93 SER A CA 1
ATOM 750 C C . SER A 1 93 ? -18.381 6.992 4.900 1.00 75.31 93 SER A C 1
ATOM 752 O O . SER A 1 93 ? -19.251 7.714 5.388 1.00 75.31 93 SER A O 1
ATOM 754 N N . SER A 1 94 ? -18.397 5.663 5.061 1.00 74.44 94 SER A N 1
ATOM 755 C CA . SER A 1 94 ? -19.431 4.913 5.773 1.00 74.44 94 SER A CA 1
ATOM 756 C C . SER A 1 94 ? -18.812 4.033 6.858 1.00 74.44 94 SER A C 1
ATOM 758 O O . SER A 1 94 ? -18.102 3.074 6.567 1.00 74.44 94 SER A O 1
ATOM 760 N N . GLY A 1 95 ? -19.085 4.350 8.127 1.00 82.44 95 GLY A N 1
ATOM 761 C CA . GLY A 1 95 ? -18.608 3.546 9.257 1.00 82.44 95 GLY A CA 1
ATOM 762 C C . GLY A 1 95 ? -17.081 3.421 9.302 1.00 82.44 95 GLY A C 1
ATOM 763 O O . GLY A 1 95 ? -16.384 4.387 9.011 1.00 82.44 95 GLY A O 1
ATOM 764 N N . LEU A 1 96 ? -16.578 2.239 9.669 1.00 90.25 96 LEU A N 1
ATOM 765 C CA . LEU A 1 96 ? -15.153 1.871 9.666 1.00 90.25 96 LEU A CA 1
ATOM 766 C C . LEU A 1 96 ? -14.821 0.972 8.463 1.00 90.25 96 LEU A C 1
ATOM 768 O O . LEU A 1 96 ? -14.078 -0.003 8.583 1.00 90.25 96 LEU A O 1
ATOM 772 N N . ILE A 1 97 ? -15.428 1.271 7.310 1.00 93.88 97 ILE A N 1
ATOM 773 C CA . ILE A 1 97 ? -15.269 0.491 6.083 1.00 93.88 97 ILE A CA 1
ATOM 774 C C . ILE A 1 97 ? -14.221 1.147 5.181 1.00 93.88 97 ILE A C 1
ATOM 776 O O . ILE A 1 97 ? -14.316 2.331 4.833 1.00 93.88 97 ILE A O 1
ATOM 780 N N . TYR A 1 98 ? -13.249 0.347 4.758 1.00 95.12 98 TYR A N 1
ATOM 781 C CA . TYR A 1 98 ? -12.155 0.739 3.882 1.00 95.12 98 TYR A CA 1
ATOM 782 C C . TYR A 1 98 ? -12.175 -0.113 2.620 1.00 95.12 98 TYR A C 1
ATOM 784 O O . TYR A 1 98 ? -12.320 -1.331 2.684 1.00 95.12 98 TYR A O 1
ATOM 792 N N . ASN A 1 99 ? -11.998 0.529 1.475 1.00 95.75 99 ASN A N 1
ATOM 793 C CA . ASN A 1 99 ? -11.861 -0.127 0.193 1.00 95.75 99 ASN A CA 1
ATOM 794 C C . ASN A 1 99 ? -10.377 -0.358 -0.101 1.00 95.75 99 ASN A C 1
ATOM 796 O O . ASN A 1 99 ? -9.587 0.588 -0.139 1.00 95.75 99 ASN A O 1
ATOM 800 N N . LEU A 1 100 ? -10.008 -1.618 -0.290 1.00 96.19 100 LEU A N 1
ATOM 801 C CA . LEU A 1 100 ? -8.694 -2.041 -0.747 1.00 96.19 100 LEU A CA 1
ATOM 802 C C . LEU A 1 100 ? -8.759 -2.215 -2.259 1.00 96.19 100 LEU A C 1
ATOM 804 O O . LEU A 1 100 ? -9.498 -3.069 -2.746 1.00 96.19 100 LEU A O 1
ATOM 808 N N . GLU A 1 101 ? -7.977 -1.442 -3.001 1.00 95.88 101 GLU A N 1
ATOM 809 C CA . GLU A 1 101 ? -7.857 -1.578 -4.449 1.00 95.88 101 GLU A CA 1
ATOM 810 C C . GLU A 1 101 ? -6.481 -2.099 -4.818 1.00 95.88 101 GLU A C 1
ATOM 812 O O . GLU A 1 101 ? -5.449 -1.655 -4.315 1.00 95.88 101 GLU A O 1
ATOM 817 N N . PHE A 1 102 ? -6.488 -3.019 -5.760 1.00 93.12 102 PHE A N 1
ATOM 818 C CA . PHE A 1 102 ? -5.320 -3.671 -6.290 1.00 93.12 102 PHE A CA 1
ATOM 819 C C . PHE A 1 102 ? -5.352 -3.540 -7.805 1.00 93.12 102 PHE A C 1
ATOM 821 O O . PHE A 1 102 ? -6.289 -4.030 -8.435 1.00 93.12 102 PHE A O 1
ATOM 828 N N . THR A 1 103 ? -4.334 -2.913 -8.384 1.00 92.44 103 THR A N 1
ATOM 829 C CA . THR A 1 103 ? -4.224 -2.717 -9.831 1.00 92.44 103 THR A CA 1
ATOM 830 C C . THR A 1 103 ? -2.887 -3.255 -10.320 1.00 92.44 103 THR A C 1
ATOM 832 O O . THR A 1 103 ? -1.836 -2.861 -9.815 1.00 92.44 103 THR A O 1
ATOM 835 N N . ILE A 1 104 ? -2.932 -4.151 -11.307 1.00 88.44 104 ILE A N 1
ATOM 836 C CA . ILE A 1 104 ? -1.779 -4.552 -12.115 1.00 88.44 104 ILE A CA 1
ATOM 837 C C . ILE A 1 104 ? -2.097 -4.259 -13.573 1.00 88.44 104 ILE A C 1
ATOM 839 O O . ILE A 1 104 ? -2.985 -4.886 -14.158 1.00 88.44 104 ILE A O 1
ATOM 843 N N . ASP A 1 105 ? -1.301 -3.394 -14.172 1.00 83.12 105 ASP A N 1
ATOM 844 C CA . ASP A 1 105 ? -1.332 -3.101 -15.591 1.00 83.12 105 ASP A CA 1
ATOM 845 C C . ASP A 1 105 ? -0.317 -3.982 -16.340 1.00 83.12 105 ASP A C 1
ATOM 847 O O . ASP A 1 105 ? 0.760 -4.327 -15.846 1.00 83.12 105 ASP A O 1
ATOM 851 N N . ASP A 1 106 ? -0.677 -4.382 -17.559 1.00 72.75 106 ASP A N 1
ATOM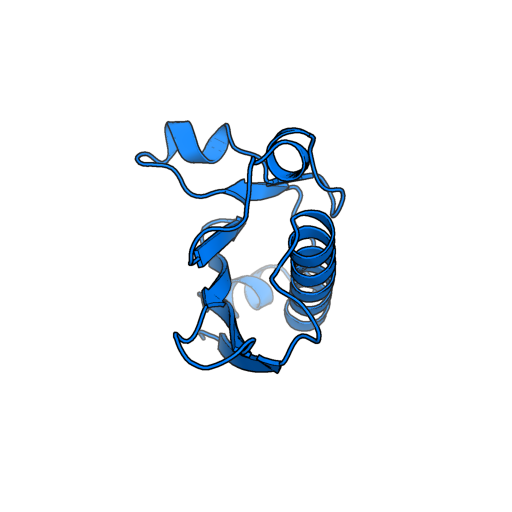 852 C CA . ASP A 1 106 ? 0.164 -5.162 -18.476 1.00 72.75 106 ASP A CA 1
ATOM 853 C C . ASP A 1 106 ? 0.733 -6.497 -17.935 1.00 72.75 106 ASP A C 1
ATOM 855 O O . ASP A 1 106 ? 1.916 -6.820 -18.067 1.00 72.75 106 ASP A O 1
ATOM 859 N N . ILE A 1 107 ? -0.145 -7.377 -17.443 1.00 62.75 107 ILE A N 1
ATOM 860 C CA . ILE A 1 107 ? 0.200 -8.755 -17.021 1.00 62.75 107 ILE A CA 1
ATOM 861 C C . ILE A 1 107 ? 0.889 -9.577 -18.133 1.00 62.75 107 ILE A C 1
ATOM 863 O O . ILE A 1 107 ? 1.560 -10.572 -17.867 1.00 62.75 107 ILE A O 1
ATOM 867 N N . ASN A 1 108 ? 0.757 -9.187 -19.406 1.00 55.91 108 ASN A N 1
ATOM 868 C CA . ASN A 1 108 ? 1.376 -9.925 -20.510 1.00 55.91 108 ASN A CA 1
ATOM 869 C C . ASN A 1 108 ? 2.889 -9.680 -20.627 1.00 55.91 108 ASN A C 1
ATOM 871 O O . ASN A 1 108 ? 3.564 -10.482 -21.278 1.00 55.91 108 ASN A O 1
ATOM 875 N N . TYR A 1 109 ? 3.427 -8.630 -19.998 1.00 52.50 109 TYR A N 1
ATOM 876 C CA . TYR A 1 109 ? 4.871 -8.429 -19.884 1.00 52.50 109 TYR A CA 1
ATOM 877 C C . TYR A 1 109 ? 5.534 -9.561 -19.079 1.00 52.50 109 TYR A C 1
ATOM 879 O O . TYR A 1 109 ? 6.572 -10.082 -19.490 1.00 52.50 109 TYR A O 1
ATOM 887 N N . ILE A 1 110 ? 4.847 -10.056 -18.041 1.00 50.66 110 ILE A N 1
ATOM 888 C CA . ILE A 1 110 ? 5.282 -11.168 -17.174 1.00 50.66 110 ILE A CA 1
ATOM 889 C C . ILE A 1 110 ? 5.513 -12.456 -17.986 1.00 50.66 110 ILE A C 1
ATOM 891 O O . ILE A 1 110 ? 6.454 -13.210 -17.756 1.00 50.66 110 ILE A O 1
ATOM 895 N N . LYS A 1 111 ? 4.699 -12.692 -19.024 1.00 43.59 111 LYS A N 1
ATOM 896 C CA . LYS A 1 111 ? 4.802 -13.887 -19.879 1.00 43.59 111 LYS A CA 1
ATOM 897 C C . LYS A 1 111 ? 5.959 -13.859 -20.881 1.00 43.59 111 LYS A C 1
ATOM 899 O O . LYS A 1 111 ? 6.249 -14.896 -21.465 1.00 43.59 111 LYS A O 1
ATOM 904 N N . LYS A 1 112 ? 6.574 -12.701 -21.143 1.00 40.88 112 LYS A N 1
ATOM 905 C CA . LYS A 1 112 ? 7.660 -12.567 -22.133 1.00 40.88 112 LYS A CA 1
ATOM 906 C C . LYS A 1 112 ? 9.056 -12.821 -21.558 1.00 40.88 112 LYS A C 1
ATOM 908 O O . LYS A 1 112 ? 9.996 -12.909 -22.343 1.00 40.88 112 LYS A O 1
ATOM 913 N N . MET A 1 113 ? 9.190 -12.913 -20.235 1.00 45.38 113 MET A N 1
ATOM 914 C CA . MET A 1 113 ? 10.467 -13.160 -19.551 1.00 45.38 113 MET A CA 1
ATOM 915 C C . MET A 1 113 ? 10.645 -14.608 -19.054 1.00 45.38 113 MET A C 1
ATOM 917 O O . MET A 1 113 ? 11.687 -14.914 -18.476 1.00 45.38 113 MET A O 1
ATOM 921 N N . LEU A 1 114 ? 9.664 -15.488 -19.299 1.00 41.31 114 LEU A N 1
ATOM 922 C CA . LEU A 1 114 ? 9.733 -16.944 -19.090 1.00 41.31 114 LEU A CA 1
ATOM 923 C C . LEU A 1 114 ? 9.989 -17.667 -20.418 1.00 41.31 114 LEU A C 1
ATOM 925 O O . LEU A 1 114 ? 10.743 -18.666 -20.399 1.00 41.31 114 LEU A O 1
#

Organism: NCBI:txid158849

Sequence (114 aa):
MDLSISLDIELLEEMSIPSLIDIFSHMILTCESITHENEDAWYLTGDTLEEALQKKAFNQNTPTNLLKDIPYFDWMESIWANANKALNIKYTSSGLIYNLEFTIDDINYIKKML